Protein AF-A0A7S1Y6B9-F1 (afdb_monomer)

Organism: NCBI:txid210454

InterPro domains:
  IPR001525 C-5 cytosine methyltransferase [PF00145] (59-131)
  IPR029063 S-adenosyl-L-methionine-dependent methyltransferase superfamily [SSF53335] (31-131)

Structure (mmCIF, N/CA/C/O backbone):
data_AF-A0A7S1Y6B9-F1
#
_entry.id   AF-A0A7S1Y6B9-F1
#
loop_
_atom_site.group_PDB
_atom_site.id
_atom_site.type_symbol
_atom_site.label_atom_id
_atom_site.label_alt_id
_atom_site.label_comp_id
_atom_site.label_asym_id
_atom_site.label_entity_id
_atom_site.label_seq_id
_atom_site.pdbx_PDB_ins_code
_atom_site.Cartn_x
_atom_site.Cartn_y
_atom_site.Cartn_z
_atom_site.occupancy
_atom_site.B_iso_or_equiv
_atom_site.auth_seq_id
_atom_site.auth_comp_id
_atom_site.auth_asym_id
_atom_site.auth_atom_id
_atom_site.pdbx_PDB_model_num
ATOM 1 N N . ARG A 1 1 ? 12.235 15.559 28.554 1.00 39.78 1 ARG A N 1
ATOM 2 C CA . ARG A 1 1 ? 11.179 14.808 27.830 1.00 39.78 1 ARG A CA 1
ATOM 3 C C . ARG A 1 1 ? 11.537 14.849 26.356 1.00 39.78 1 ARG A C 1
ATOM 5 O O . ARG A 1 1 ? 11.207 15.803 25.670 1.00 39.78 1 ARG A O 1
ATOM 12 N N . SER A 1 2 ? 12.350 13.888 25.946 1.00 40.72 2 SER A N 1
ATOM 13 C CA . SER A 1 2 ? 13.106 13.869 24.698 1.00 40.72 2 SER A CA 1
ATOM 14 C C . SER A 1 2 ? 12.944 12.485 24.088 1.00 40.72 2 SER A C 1
ATOM 16 O O . SER A 1 2 ? 13.578 11.560 24.570 1.00 40.72 2 SER A O 1
ATOM 18 N N . GLU A 1 3 ? 12.085 12.340 23.082 1.00 34.06 3 GLU A N 1
ATOM 19 C CA . GLU A 1 3 ? 12.106 11.186 22.171 1.00 34.06 3 GLU A CA 1
ATOM 20 C C . GLU A 1 3 ? 11.231 11.470 20.944 1.00 34.06 3 GLU A C 1
ATOM 22 O O . GLU A 1 3 ? 10.259 10.793 20.637 1.00 34.06 3 GLU A O 1
ATOM 27 N N . ALA A 1 4 ? 11.588 12.527 20.211 1.00 37.22 4 ALA A N 1
ATOM 28 C CA . ALA A 1 4 ? 11.250 12.619 18.795 1.00 37.22 4 ALA A CA 1
ATOM 29 C C . ALA A 1 4 ? 12.263 11.753 18.027 1.00 37.22 4 ALA A C 1
ATOM 31 O O . ALA A 1 4 ? 13.171 12.249 17.358 1.00 37.22 4 ALA A O 1
ATOM 32 N N . SER A 1 5 ? 12.183 10.436 18.215 1.00 38.91 5 SER A N 1
ATOM 33 C CA . SER A 1 5 ? 13.031 9.472 17.526 1.00 38.91 5 SER A CA 1
ATOM 34 C C . SER A 1 5 ? 12.568 9.342 16.072 1.00 38.91 5 SER A C 1
ATOM 36 O O . SER A 1 5 ? 11.635 8.629 15.728 1.00 38.91 5 SER A O 1
ATOM 38 N N . ARG A 1 6 ? 13.251 10.102 15.209 1.00 36.16 6 ARG A N 1
ATOM 39 C CA . ARG A 1 6 ? 13.694 9.691 13.868 1.00 36.16 6 ARG A CA 1
ATOM 40 C C . ARG A 1 6 ? 12.663 8.890 13.061 1.00 36.16 6 ARG A C 1
ATOM 42 O O . ARG A 1 6 ? 12.794 7.681 12.887 1.00 36.16 6 ARG A O 1
ATOM 49 N N . ILE A 1 7 ? 11.714 9.586 12.436 1.00 40.47 7 ILE A N 1
ATOM 50 C CA . ILE A 1 7 ? 11.103 9.068 11.206 1.00 40.47 7 ILE A CA 1
ATOM 51 C C . ILE A 1 7 ? 12.189 9.174 10.131 1.00 40.47 7 ILE A C 1
ATOM 53 O O . ILE A 1 7 ? 12.350 10.209 9.492 1.00 40.47 7 ILE A O 1
ATOM 57 N N . SER A 1 8 ? 13.009 8.129 10.005 1.00 34.28 8 SER A N 1
ATOM 58 C CA . SER A 1 8 ? 13.939 7.982 8.889 1.00 34.28 8 SER A CA 1
ATOM 59 C C . SER A 1 8 ? 13.117 7.770 7.621 1.00 34.28 8 SER A C 1
ATOM 61 O O . SER A 1 8 ? 12.676 6.664 7.320 1.00 34.28 8 SER A O 1
ATOM 63 N N . THR A 1 9 ? 12.864 8.849 6.887 1.00 41.34 9 THR A N 1
ATOM 64 C CA . THR A 1 9 ? 12.124 8.862 5.619 1.00 41.34 9 THR A CA 1
ATOM 65 C C . THR A 1 9 ? 12.984 8.373 4.446 1.00 41.34 9 THR A C 1
ATOM 67 O O . THR A 1 9 ? 12.875 8.881 3.334 1.00 41.34 9 THR A O 1
ATOM 70 N N . SER A 1 10 ? 13.865 7.391 4.650 1.00 43.75 10 SER A N 1
ATOM 71 C CA . SER A 1 10 ? 14.544 6.716 3.542 1.00 43.75 10 SER A CA 1
ATOM 72 C C . SER A 1 10 ? 13.619 5.620 3.015 1.00 43.75 10 SER A C 1
ATOM 74 O O . SER A 1 10 ? 13.710 4.460 3.416 1.00 43.75 10 SER A O 1
ATOM 76 N N . ALA A 1 11 ? 12.669 5.988 2.155 1.00 53.75 11 ALA A N 1
ATOM 77 C CA . ALA A 1 11 ? 11.905 4.998 1.403 1.00 53.75 11 ALA A CA 1
ATOM 78 C C . ALA A 1 11 ? 12.893 4.087 0.650 1.00 53.75 11 ALA A C 1
ATOM 80 O O . ALA A 1 11 ? 13.674 4.581 -0.166 1.00 53.75 11 ALA A O 1
ATOM 81 N N . SER A 1 12 ? 12.884 2.786 0.965 1.00 66.94 12 SER A N 1
ATOM 82 C CA . SER A 1 12 ? 13.746 1.789 0.319 1.00 66.94 12 SER A CA 1
ATOM 83 C C . SER A 1 12 ? 13.561 1.860 -1.200 1.00 66.94 12 SER A C 1
ATOM 85 O O . SER A 1 12 ? 12.427 1.919 -1.687 1.00 66.94 12 SER A O 1
ATOM 87 N N . SER A 1 13 ? 14.670 1.870 -1.945 1.00 69.88 13 SER A N 1
ATOM 88 C CA . SER A 1 13 ? 14.712 1.880 -3.418 1.00 69.88 13 SER A CA 1
ATOM 89 C C . SER A 1 13 ? 13.802 0.813 -4.030 1.00 69.88 13 SER A C 1
ATOM 91 O O . SER A 1 13 ? 13.148 1.062 -5.039 1.00 69.88 13 SER A O 1
ATOM 93 N N . SER A 1 14 ? 13.687 -0.335 -3.363 1.00 78.50 14 SER A N 1
ATOM 94 C CA . SER A 1 14 ? 12.891 -1.490 -3.779 1.00 78.50 14 SER A CA 1
ATOM 95 C C . SER A 1 14 ? 11.380 -1.222 -3.931 1.00 78.50 14 SER A C 1
ATOM 97 O O . SER A 1 14 ? 10.693 -1.917 -4.684 1.00 78.50 14 SER A O 1
ATOM 99 N N . LEU A 1 15 ? 10.828 -0.211 -3.249 1.00 85.69 15 LE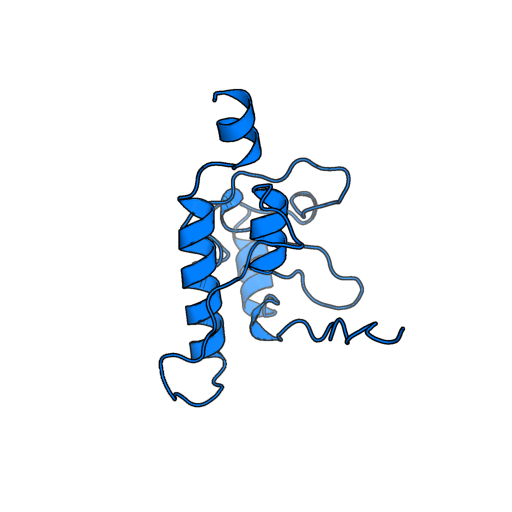U A N 1
ATOM 100 C CA . LEU A 1 15 ? 9.401 0.128 -3.339 1.00 85.69 15 LEU A CA 1
ATOM 101 C C . LEU A 1 15 ? 9.039 0.871 -4.625 1.00 85.69 15 LEU A C 1
ATOM 103 O O . LEU A 1 15 ? 7.883 0.810 -5.061 1.00 85.69 15 LEU A O 1
ATOM 107 N N . PHE A 1 16 ? 10.001 1.584 -5.203 1.00 89.94 16 PHE A N 1
ATOM 108 C CA . PHE A 1 16 ? 9.811 2.351 -6.423 1.00 89.94 16 PHE A CA 1
ATOM 109 C C . PHE A 1 16 ? 9.696 1.411 -7.625 1.00 89.94 16 PHE A C 1
ATOM 111 O O . PHE A 1 16 ? 10.226 0.298 -7.641 1.00 89.94 16 PHE A O 1
ATOM 118 N N . LEU A 1 17 ? 8.948 1.843 -8.633 1.00 89.25 17 LEU A N 1
ATOM 119 C CA . LEU A 1 17 ? 8.955 1.176 -9.928 1.00 89.25 17 LEU A CA 1
ATOM 120 C C . LEU A 1 17 ? 10.252 1.510 -10.664 1.00 89.25 17 LEU A C 1
ATOM 122 O O . LEU A 1 17 ? 10.639 2.678 -10.732 1.00 89.25 17 LEU A O 1
ATOM 126 N N . SER A 1 18 ? 10.895 0.493 -11.240 1.00 89.94 18 SER A N 1
ATOM 127 C CA . SER A 1 18 ? 11.937 0.729 -12.240 1.00 89.94 18 SER A CA 1
ATOM 128 C C . SER A 1 18 ? 11.319 1.277 -13.527 1.00 89.94 18 SER A C 1
ATOM 130 O O . SER A 1 18 ? 10.126 1.076 -13.775 1.00 89.94 18 SER A O 1
ATOM 132 N N . ASP A 1 19 ? 12.132 1.922 -14.359 1.00 90.62 19 ASP A N 1
ATOM 133 C CA . ASP A 1 19 ? 11.675 2.479 -15.636 1.00 90.62 19 ASP A CA 1
ATOM 134 C C . ASP A 1 19 ? 11.046 1.389 -16.520 1.00 90.62 19 ASP A C 1
ATOM 136 O O . ASP A 1 19 ? 9.907 1.537 -16.958 1.00 90.62 19 ASP A O 1
ATOM 140 N N . ASP A 1 20 ? 11.685 0.217 -16.622 1.00 90.62 20 ASP A N 1
ATOM 141 C CA . ASP A 1 20 ? 11.132 -0.948 -17.328 1.00 90.62 20 ASP A CA 1
ATOM 142 C C . ASP A 1 20 ? 9.768 -1.403 -16.786 1.00 90.62 20 ASP A C 1
ATOM 144 O O . ASP A 1 20 ? 8.908 -1.884 -17.526 1.00 90.62 20 ASP A O 1
ATOM 148 N N . GLN A 1 21 ? 9.572 -1.343 -15.463 1.00 89.56 21 GLN A N 1
ATOM 149 C CA . GLN A 1 21 ? 8.305 -1.737 -14.846 1.00 89.56 21 GLN A CA 1
ATOM 150 C C . GLN A 1 21 ? 7.210 -0.719 -15.153 1.00 89.56 21 GLN A C 1
ATOM 152 O O . GLN A 1 21 ? 6.065 -1.117 -15.376 1.00 89.56 21 GLN A O 1
ATOM 157 N N . LEU A 1 22 ? 7.559 0.568 -15.160 1.00 90.25 22 LEU A N 1
ATOM 158 C CA . LEU A 1 22 ? 6.647 1.650 -15.497 1.00 90.25 22 LEU A CA 1
ATOM 159 C C . LEU A 1 22 ? 6.258 1.602 -16.978 1.00 90.25 22 LEU A C 1
ATOM 161 O O . LEU A 1 22 ? 5.073 1.675 -17.290 1.00 90.25 22 LEU A O 1
ATOM 165 N N . GLU A 1 23 ? 7.213 1.385 -17.880 1.00 91.06 23 GLU A N 1
ATOM 166 C CA . GLU A 1 23 ? 6.946 1.244 -19.313 1.00 91.06 23 GLU A CA 1
ATOM 167 C C . GLU A 1 23 ? 6.017 0.054 -19.589 1.00 91.06 23 GLU A C 1
ATOM 169 O O . GLU A 1 23 ? 4.994 0.200 -20.258 1.00 91.06 23 GLU A O 1
ATOM 174 N N . LYS A 1 24 ? 6.288 -1.110 -18.982 1.00 89.88 24 LYS A N 1
ATOM 175 C CA . LYS A 1 24 ? 5.413 -2.294 -19.092 1.00 89.88 24 LYS A CA 1
ATOM 176 C C . LYS A 1 24 ? 4.015 -2.048 -18.528 1.00 89.88 24 LYS A C 1
ATOM 178 O O . LYS A 1 24 ? 3.037 -2.578 -19.057 1.00 89.88 24 LYS A O 1
ATOM 183 N N . LEU A 1 25 ? 3.906 -1.282 -17.443 1.00 88.81 25 LEU A N 1
ATOM 184 C CA . LEU A 1 25 ? 2.627 -0.910 -16.843 1.00 88.81 25 LEU A CA 1
ATOM 185 C C . LEU A 1 25 ? 1.821 -0.017 -17.794 1.00 88.81 25 LEU A C 1
ATOM 187 O O . LEU A 1 25 ? 0.657 -0.321 -18.054 1.00 88.81 25 LEU A O 1
ATOM 191 N N . LEU A 1 26 ? 2.447 1.023 -18.350 1.00 88.38 26 LEU A N 1
ATOM 192 C CA . LEU A 1 26 ? 1.831 1.933 -19.318 1.00 88.38 26 LEU A CA 1
ATOM 193 C C . LEU A 1 26 ? 1.417 1.191 -20.598 1.00 88.38 26 LEU A C 1
ATOM 195 O O . LEU A 1 26 ? 0.278 1.320 -21.045 1.00 88.38 26 LEU A O 1
ATOM 199 N N . ALA A 1 27 ? 2.290 0.329 -21.125 1.00 90.31 27 ALA A N 1
ATOM 200 C CA . ALA A 1 27 ? 2.020 -0.490 -22.306 1.00 90.31 27 ALA A CA 1
ATOM 201 C C . ALA A 1 27 ? 0.879 -1.502 -22.099 1.00 90.31 27 ALA A C 1
ATOM 203 O O . ALA A 1 27 ? 0.225 -1.906 -23.058 1.00 90.31 27 ALA A O 1
ATOM 204 N N . SER A 1 28 ? 0.601 -1.913 -20.855 1.00 87.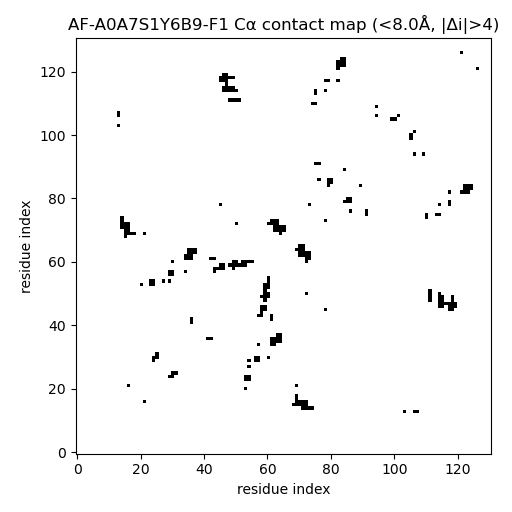44 28 SER A N 1
ATOM 205 C CA . SER A 1 28 ? -0.475 -2.870 -20.569 1.00 87.44 28 SER A CA 1
ATOM 206 C C . SER A 1 28 ? -1.881 -2.318 -20.837 1.00 87.44 28 SER A C 1
ATOM 208 O O . SER A 1 28 ? -2.826 -3.104 -20.927 1.00 87.44 28 SER A O 1
ATOM 210 N N . GLY A 1 29 ? -2.047 -0.988 -20.889 1.00 83.00 29 GLY A N 1
ATOM 211 C CA . GLY A 1 29 ? -3.334 -0.305 -21.082 1.00 83.00 29 GLY A CA 1
ATOM 212 C C . GLY A 1 29 ? -4.358 -0.499 -19.951 1.00 83.00 29 GLY A C 1
ATOM 213 O O . GLY A 1 29 ? -5.469 0.020 -20.021 1.00 83.00 29 GLY A O 1
ATOM 214 N N . ARG A 1 30 ? -4.020 -1.252 -18.895 1.00 81.50 30 ARG A N 1
ATOM 215 C CA . ARG A 1 30 ? -4.930 -1.581 -17.779 1.00 81.50 30 ARG A CA 1
ATOM 216 C C . ARG A 1 30 ? -4.882 -0.574 -16.633 1.00 81.50 30 ARG A C 1
ATOM 218 O O . ARG A 1 30 ? -5.783 -0.577 -15.789 1.00 81.50 30 ARG A O 1
ATOM 225 N N . TRP A 1 31 ? -3.842 0.247 -16.604 1.00 87.31 31 TRP A N 1
ATOM 226 C CA . TRP A 1 31 ? -3.572 1.254 -15.588 1.00 87.31 31 TRP A CA 1
ATOM 227 C C . TRP A 1 31 ? -3.262 2.585 -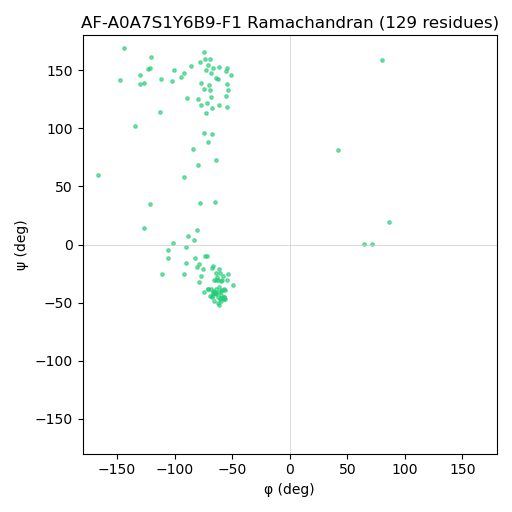16.263 1.00 87.31 31 TRP A C 1
ATOM 229 O O . TRP A 1 31 ? -2.532 2.619 -17.253 1.00 87.31 31 TRP A O 1
ATOM 239 N N . HIS A 1 32 ? -3.802 3.668 -15.716 1.00 85.81 32 HIS A N 1
ATOM 240 C CA . HIS A 1 32 ? -3.531 5.031 -16.157 1.00 85.81 32 HIS A CA 1
ATOM 241 C C . HIS A 1 32 ? -2.964 5.858 -14.988 1.00 85.81 32 HIS A C 1
ATOM 243 O O . HIS A 1 32 ? -3.327 5.597 -13.843 1.00 85.81 32 HIS A O 1
ATOM 249 N N . PRO A 1 33 ? -2.144 6.902 -15.218 1.00 85.81 33 PRO A N 1
ATOM 250 C CA . PRO A 1 33 ? -1.670 7.787 -14.147 1.00 85.81 33 PRO A CA 1
ATOM 251 C C . PRO A 1 33 ? -2.784 8.404 -13.280 1.00 85.81 33 PRO A C 1
ATOM 253 O O . PRO A 1 33 ? -2.572 8.708 -12.109 1.00 85.81 33 PRO A O 1
ATOM 256 N N . SER A 1 34 ? -4.004 8.543 -13.804 1.00 86.50 34 SER A N 1
ATOM 257 C CA . SER A 1 34 ? -5.169 8.963 -13.007 1.00 86.50 34 SER A CA 1
ATOM 258 C C . SER A 1 34 ? -5.609 7.944 -11.950 1.00 86.50 34 SER A C 1
ATOM 260 O O . SER A 1 34 ? -6.350 8.316 -11.046 1.00 86.50 34 SER A O 1
ATOM 262 N N . ASP A 1 35 ? -5.192 6.681 -12.073 1.00 85.56 35 ASP A N 1
ATOM 263 C CA . ASP A 1 35 ? -5.473 5.590 -11.129 1.00 85.56 35 ASP A CA 1
ATOM 264 C C . ASP A 1 35 ? -4.492 5.584 -9.941 1.00 85.56 35 ASP A C 1
ATOM 266 O O . ASP A 1 35 ? -4.528 4.682 -9.101 1.00 85.56 35 ASP A O 1
ATOM 270 N N . MET A 1 36 ? -3.592 6.572 -9.865 1.00 88.50 36 MET A N 1
ATOM 271 C CA . MET A 1 36 ? -2.746 6.787 -8.693 1.00 88.50 36 MET A CA 1
ATOM 272 C C . MET A 1 36 ? -3.579 7.083 -7.444 1.00 88.50 36 MET A C 1
ATOM 274 O O . MET A 1 36 ? -4.692 7.612 -7.501 1.00 88.50 36 MET A O 1
ATOM 278 N N . VAL A 1 37 ? -3.001 6.739 -6.298 1.00 90.69 37 VAL A N 1
ATOM 279 C CA . VAL A 1 37 ? -3.608 6.958 -4.990 1.00 90.69 37 VAL A CA 1
ATOM 280 C C . VAL A 1 37 ? -3.396 8.408 -4.584 1.00 90.69 37 VAL A C 1
ATOM 282 O O . VAL A 1 37 ? -2.261 8.872 -4.504 1.00 90.69 37 VAL A O 1
ATOM 285 N N . TRP A 1 38 ? -4.486 9.093 -4.264 1.00 87.31 38 TRP A N 1
ATOM 286 C CA . TRP A 1 38 ? -4.469 10.466 -3.771 1.00 87.31 38 TRP A CA 1
ATOM 287 C C . TRP A 1 38 ? -5.170 10.549 -2.409 1.00 87.31 38 TRP A C 1
ATOM 289 O O . TRP A 1 38 ? -6.057 9.733 -2.151 1.00 87.31 38 TRP A O 1
ATOM 299 N N . PRO A 1 39 ? -4.794 11.495 -1.525 1.00 85.50 39 PRO A N 1
ATOM 300 C CA . PRO A 1 39 ? -5.379 11.611 -0.183 1.00 85.50 39 PRO A CA 1
ATOM 301 C C . PRO A 1 39 ? -6.902 11.806 -0.159 1.00 85.50 39 PRO A C 1
ATOM 303 O O . PRO A 1 39 ? -7.556 11.447 0.813 1.00 85.50 39 PRO A O 1
ATOM 306 N N . ASP A 1 40 ? -7.456 12.379 -1.221 1.00 88.56 40 ASP A N 1
ATOM 307 C CA . ASP A 1 40 ? -8.877 12.659 -1.423 1.00 88.56 40 ASP A CA 1
ATOM 308 C C . ASP A 1 40 ? -9.635 11.505 -2.101 1.00 88.56 40 ASP A C 1
ATOM 310 O O . ASP A 1 40 ? -10.848 11.587 -2.293 1.00 88.56 40 ASP A O 1
ATOM 314 N N . ARG A 1 41 ? -8.944 10.420 -2.475 1.00 87.19 41 ARG A N 1
ATOM 315 C CA . ARG A 1 41 ? -9.534 9.293 -3.199 1.00 87.19 41 ARG A CA 1
ATOM 316 C C . ARG A 1 41 ? -9.604 8.032 -2.356 1.00 87.19 41 ARG A C 1
ATOM 318 O O . ARG A 1 41 ? -8.686 7.675 -1.623 1.00 87.19 41 ARG A O 1
ATOM 325 N N . VAL A 1 42 ? -10.695 7.297 -2.548 1.00 89.44 42 VAL A N 1
ATOM 326 C CA . VAL A 1 42 ? -10.867 5.966 -1.967 1.00 89.44 42 VAL A CA 1
ATOM 327 C C . VAL A 1 42 ? -9.881 5.000 -2.627 1.00 89.44 42 VAL A C 1
ATOM 329 O O . VAL A 1 42 ? -9.826 4.884 -3.854 1.00 89.44 42 VAL A O 1
ATOM 332 N N . CYS A 1 43 ? -9.095 4.306 -1.804 1.00 89.38 43 CYS A N 1
ATOM 333 C CA . CYS A 1 43 ? -8.183 3.262 -2.267 1.00 89.38 43 CYS A CA 1
ATOM 334 C C . CYS A 1 43 ? -8.964 2.059 -2.816 1.00 89.38 43 CYS A C 1
ATOM 336 O O . CYS A 1 43 ? -10.073 1.762 -2.374 1.00 89.38 43 CYS A O 1
ATOM 338 N N . GLN A 1 44 ? -8.369 1.327 -3.759 1.00 89.75 44 GLN A N 1
ATOM 339 C CA . GLN A 1 44 ? -8.928 0.038 -4.175 1.00 89.75 44 GLN A CA 1
ATOM 340 C C . GLN A 1 44 ? -8.660 -1.011 -3.086 1.00 89.75 44 GLN A C 1
ATOM 342 O O . GLN A 1 44 ? -7.811 -0.822 -2.210 1.00 89.75 44 GLN A O 1
ATOM 347 N N . THR A 1 45 ? -9.344 -2.151 -3.151 1.00 91.38 45 THR A N 1
ATOM 348 C CA . THR A 1 45 ? -9.128 -3.247 -2.199 1.00 91.38 45 THR A CA 1
ATOM 349 C C . THR A 1 45 ? -7.660 -3.674 -2.178 1.00 91.38 45 THR A C 1
ATOM 351 O O . THR A 1 45 ? -7.070 -3.975 -3.221 1.00 91.38 45 THR A O 1
ATOM 354 N N . LEU A 1 46 ? -7.068 -3.712 -0.984 1.00 91.50 46 LEU A N 1
ATOM 355 C CA . LEU A 1 46 ? -5.731 -4.252 -0.788 1.00 91.50 46 LEU A CA 1
ATOM 356 C C . LEU A 1 46 ? -5.799 -5.776 -0.923 1.00 91.50 46 LEU A C 1
ATOM 358 O O . LEU A 1 46 ? -6.425 -6.452 -0.116 1.00 91.50 46 LEU A O 1
ATOM 362 N N . VAL A 1 47 ? -5.177 -6.316 -1.968 1.00 91.81 47 VAL A N 1
ATOM 363 C CA . VAL A 1 47 ? -5.208 -7.755 -2.266 1.00 91.81 47 VAL A CA 1
ATOM 364 C C . VAL A 1 47 ? -3.928 -8.442 -1.811 1.00 91.81 47 VAL A C 1
ATOM 366 O O . VAL A 1 47 ? -2.845 -7.866 -1.866 1.00 91.81 47 VAL A O 1
ATOM 369 N N . SER A 1 48 ? -4.015 -9.720 -1.447 1.00 90.25 48 SER A N 1
ATOM 370 C CA . SER A 1 48 ? -2.864 -10.504 -0.967 1.00 90.25 48 SER A CA 1
ATOM 371 C C . SER A 1 48 ? -1.729 -10.666 -1.983 1.00 90.25 48 SER A C 1
ATOM 373 O O . SER A 1 48 ? -0.584 -10.914 -1.616 1.00 90.25 48 SER A O 1
ATOM 375 N N . ASN A 1 49 ? -2.034 -10.496 -3.272 1.00 89.06 49 ASN A N 1
ATOM 376 C CA . ASN A 1 49 ? -1.059 -10.516 -4.363 1.00 89.06 49 ASN A CA 1
ATOM 377 C C . ASN A 1 49 ? -0.435 -9.140 -4.657 1.00 89.06 49 ASN A C 1
ATOM 379 O O . ASN A 1 49 ? 0.266 -9.006 -5.665 1.00 89.06 49 ASN A O 1
ATOM 383 N N . TYR A 1 50 ? -0.701 -8.119 -3.839 1.00 89.69 50 TYR A N 1
ATOM 384 C CA . TYR A 1 50 ? -0.150 -6.780 -4.027 1.00 89.69 50 TYR A CA 1
ATOM 385 C C . TYR A 1 50 ? 1.386 -6.815 -4.114 1.00 89.69 50 TYR A C 1
ATOM 387 O O . TYR A 1 50 ? 2.054 -7.590 -3.430 1.00 89.69 50 TYR A O 1
ATOM 395 N N . GLY A 1 51 ? 1.957 -6.042 -5.042 1.00 84.19 51 GLY A N 1
ATOM 396 C CA . GLY A 1 51 ? 3.407 -6.011 -5.279 1.00 84.19 51 GLY A CA 1
ATOM 397 C C . GLY A 1 51 ? 4.009 -7.259 -5.953 1.00 84.19 51 GLY A C 1
ATOM 398 O O . GLY A 1 51 ? 5.214 -7.287 -6.207 1.00 84.19 51 GLY A O 1
ATOM 399 N N . LYS A 1 52 ? 3.212 -8.285 -6.293 1.00 84.81 52 LYS A N 1
ATOM 400 C CA . LYS A 1 52 ? 3.706 -9.488 -6.993 1.00 84.81 52 LYS A CA 1
ATOM 401 C C . LYS A 1 52 ? 4.006 -9.236 -8.471 1.00 84.81 52 LYS A C 1
ATOM 403 O O . LYS A 1 52 ? 4.992 -9.748 -8.990 1.00 84.81 52 LYS A O 1
ATOM 408 N N . SER A 1 53 ? 3.151 -8.477 -9.152 1.00 82.31 53 SER A N 1
ATOM 409 C CA . SER A 1 53 ? 3.331 -8.089 -10.553 1.00 82.31 53 SER A CA 1
ATOM 410 C C . SER A 1 53 ? 2.734 -6.713 -10.795 1.00 82.31 53 SER A C 1
ATOM 412 O O . SER A 1 53 ? 1.668 -6.400 -10.276 1.00 82.31 53 SER A O 1
ATOM 414 N N . VAL A 1 54 ? 3.410 -5.913 -11.613 1.00 78.44 54 VAL A N 1
ATOM 415 C CA . VAL A 1 54 ? 2.977 -4.558 -11.962 1.00 78.44 54 VAL A CA 1
ATOM 416 C C . VAL A 1 54 ? 1.942 -4.542 -13.082 1.00 78.44 54 VAL A C 1
ATOM 418 O O . VAL A 1 54 ? 1.317 -3.528 -13.289 1.00 78.44 54 VAL A O 1
ATOM 421 N N . THR A 1 55 ? 1.694 -5.636 -13.799 1.00 76.50 55 THR A N 1
ATOM 422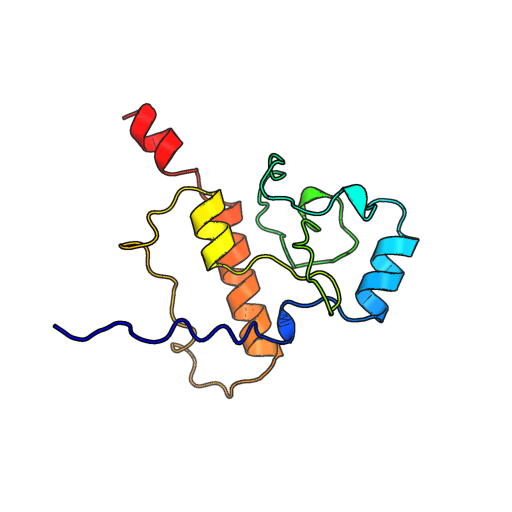 C CA . THR A 1 55 ? 0.745 -5.636 -14.935 1.00 76.50 55 THR A CA 1
ATOM 423 C C . THR A 1 55 ? -0.584 -6.328 -14.620 1.00 76.50 55 THR A C 1
ATOM 425 O O . THR A 1 55 ? -1.510 -6.344 -15.437 1.00 76.50 55 THR A O 1
ATOM 428 N N . ARG A 1 56 ? -0.715 -6.932 -13.432 1.00 72.19 56 ARG A N 1
ATOM 429 C CA . ARG A 1 56 ? -1.823 -7.842 -13.106 1.00 72.19 56 ARG A CA 1
ATOM 430 C C . ARG A 1 56 ? -3.027 -7.135 -12.467 1.00 72.19 56 ARG A C 1
ATOM 432 O O . ARG A 1 56 ? -3.472 -7.526 -11.394 1.00 72.19 56 ARG A O 1
ATOM 439 N N . GLY A 1 57 ? -3.593 -6.161 -13.181 1.00 64.75 57 GLY A N 1
ATOM 440 C CA . GLY A 1 57 ? -4.860 -5.500 -12.833 1.00 64.75 57 GLY A CA 1
ATOM 441 C C . GLY A 1 57 ? -4.747 -4.417 -11.752 1.00 64.75 57 GLY A C 1
ATOM 442 O O . GLY A 1 57 ? -3.811 -4.408 -10.960 1.00 64.75 57 GLY A O 1
ATOM 443 N N . ARG A 1 58 ? -5.736 -3.513 -11.708 1.00 67.25 58 ARG A N 1
ATOM 444 C CA . ARG A 1 58 ? -5.667 -2.236 -10.967 1.00 67.25 58 ARG A CA 1
ATOM 445 C C . ARG A 1 58 ? -5.443 -2.374 -9.458 1.00 67.25 58 ARG A C 1
ATOM 447 O O . ARG A 1 58 ? -4.656 -1.628 -8.887 1.00 67.25 58 ARG A O 1
ATOM 454 N N . ALA A 1 59 ? -6.087 -3.346 -8.808 1.00 61.84 59 ALA A N 1
ATOM 455 C CA . ALA A 1 59 ? -5.966 -3.549 -7.359 1.00 61.84 59 ALA A CA 1
ATOM 456 C C . ALA A 1 59 ? -4.550 -3.980 -6.922 1.00 61.84 59 ALA A C 1
ATOM 458 O O . ALA A 1 59 ? -4.102 -3.634 -5.831 1.00 61.84 59 ALA A O 1
ATOM 459 N N . VAL A 1 60 ? -3.820 -4.696 -7.788 1.00 72.50 60 VAL A N 1
ATOM 460 C CA . VAL A 1 60 ? -2.431 -5.132 -7.544 1.00 72.50 60 VAL A CA 1
ATOM 461 C C . VAL A 1 60 ? -1.435 -3.984 -7.785 1.00 72.50 60 VAL A C 1
ATOM 463 O O . VAL A 1 60 ? -0.298 -4.037 -7.315 1.00 72.50 60 VAL A O 1
ATOM 466 N N . THR A 1 61 ? -1.873 -2.934 -8.486 1.00 76.88 61 THR A N 1
ATOM 467 C CA . THR A 1 61 ? -1.053 -1.841 -9.027 1.00 76.88 61 THR A CA 1
ATOM 468 C C . THR A 1 61 ? -1.486 -0.478 -8.488 1.00 76.88 61 THR A C 1
ATOM 470 O O . THR A 1 61 ? -1.451 0.521 -9.203 1.00 76.88 61 THR A O 1
ATOM 473 N N . GLN A 1 62 ? -1.932 -0.424 -7.234 1.00 87.44 62 GLN A N 1
ATOM 474 C CA . GLN A 1 62 ? -2.151 0.848 -6.552 1.00 87.44 62 GLN A CA 1
ATOM 475 C C . GLN A 1 62 ? -0.802 1.473 -6.217 1.00 87.44 62 GLN A C 1
ATOM 477 O O . GLN A 1 62 ? 0.024 0.846 -5.548 1.00 87.44 62 GLN A O 1
ATOM 482 N N . LEU A 1 63 ? -0.574 2.685 -6.709 1.00 90.94 63 LEU A N 1
ATOM 483 C CA . LEU A 1 63 ? 0.715 3.357 -6.628 1.00 90.94 63 LEU A CA 1
ATOM 484 C C . LEU A 1 63 ? 0.550 4.733 -6.007 1.00 90.94 63 LEU A C 1
ATOM 486 O O . LEU A 1 63 ? -0.399 5.456 -6.310 1.00 90.94 63 LEU A O 1
ATOM 490 N N . VAL A 1 64 ? 1.503 5.076 -5.151 1.00 91.19 64 VAL A N 1
ATOM 491 C CA . VAL A 1 64 ? 1.589 6.371 -4.491 1.00 91.19 64 VAL A CA 1
ATOM 492 C C . VAL A 1 64 ? 2.406 7.309 -5.383 1.00 91.19 64 VAL A C 1
ATOM 494 O O . VAL A 1 64 ? 3.533 6.947 -5.755 1.00 91.19 64 VAL A O 1
ATOM 497 N N . PRO A 1 65 ? 1.873 8.493 -5.735 1.00 91.12 65 PRO A N 1
ATOM 498 C CA . PRO A 1 65 ? 2.609 9.493 -6.491 1.00 91.12 65 PRO A CA 1
ATOM 499 C C . PRO A 1 65 ? 3.793 9.997 -5.666 1.00 91.12 65 PRO A C 1
ATOM 501 O O . PRO A 1 65 ? 3.710 10.152 -4.445 1.00 91.12 65 PRO A O 1
ATOM 504 N N . THR A 1 66 ? 4.912 10.270 -6.332 1.00 87.62 66 THR A N 1
ATOM 505 C CA . THR A 1 66 ? 6.070 10.909 -5.700 1.00 87.62 66 THR A CA 1
ATOM 506 C C . THR A 1 66 ? 6.522 12.089 -6.547 1.00 87.62 66 THR A C 1
ATOM 508 O O . THR A 1 66 ? 6.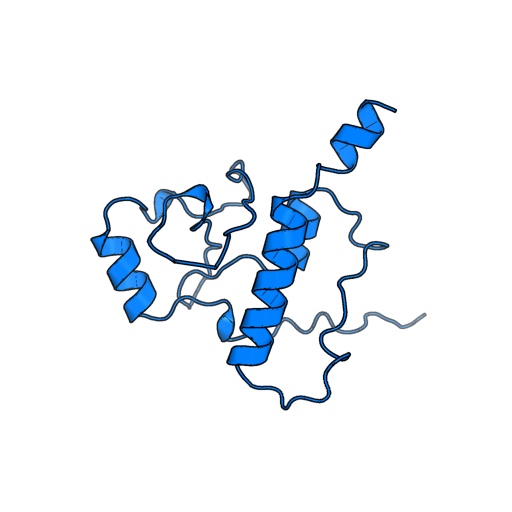378 12.058 -7.764 1.00 87.62 66 THR A O 1
ATOM 511 N N . ALA A 1 67 ? 7.012 13.152 -5.905 1.00 81.75 67 ALA A N 1
ATOM 512 C CA . ALA A 1 67 ? 7.235 14.432 -6.580 1.00 81.75 67 ALA A CA 1
ATOM 513 C C . ALA A 1 67 ? 8.337 14.372 -7.654 1.00 81.75 67 ALA A C 1
ATOM 515 O O . ALA A 1 67 ? 8.165 14.919 -8.735 1.00 81.75 67 ALA A O 1
ATOM 516 N N . ASN A 1 68 ? 9.448 13.685 -7.362 1.00 83.94 68 ASN A N 1
ATOM 517 C CA . ASN A 1 68 ? 10.667 13.721 -8.184 1.00 83.94 68 ASN A CA 1
ATOM 518 C C . ASN A 1 68 ? 11.168 12.324 -8.592 1.00 83.94 68 ASN A C 1
ATOM 520 O O . ASN A 1 68 ? 12.334 12.168 -8.951 1.00 83.94 68 ASN A O 1
ATOM 524 N N . ARG A 1 69 ? 10.344 11.281 -8.444 1.00 86.44 69 ARG A N 1
ATOM 525 C CA . ARG A 1 69 ? 10.710 9.890 -8.749 1.00 86.44 69 ARG A CA 1
ATOM 526 C C . ARG A 1 69 ? 9.516 9.142 -9.332 1.00 86.44 69 ARG A C 1
ATOM 528 O O . ARG A 1 69 ? 8.380 9.611 -9.267 1.00 86.44 69 ARG A O 1
ATOM 535 N N . ASN A 1 70 ? 9.781 7.952 -9.862 1.00 90.75 70 ASN A N 1
ATOM 536 C CA . ASN A 1 70 ? 8.727 7.049 -10.306 1.00 90.75 70 ASN A CA 1
ATOM 537 C C . ASN A 1 70 ? 7.720 6.773 -9.180 1.00 90.75 70 ASN A C 1
ATOM 539 O O . ASN A 1 70 ? 8.084 6.803 -7.998 1.00 90.75 70 ASN A O 1
ATOM 543 N N . PRO A 1 71 ? 6.454 6.475 -9.513 1.00 91.31 71 PRO A N 1
ATOM 544 C CA . PRO A 1 71 ? 5.485 6.055 -8.516 1.00 91.31 71 PRO A CA 1
ATOM 545 C C . PRO A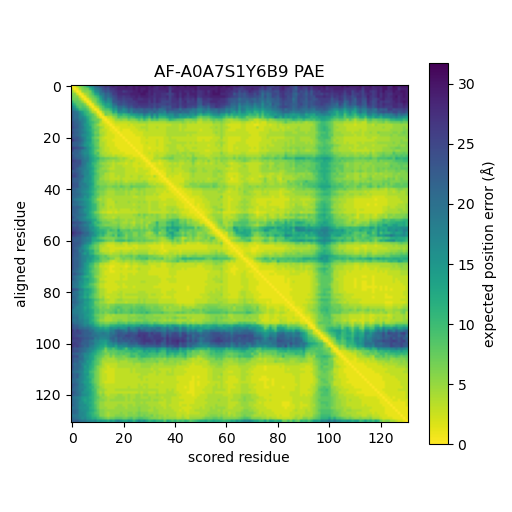 1 71 ? 6.007 4.849 -7.732 1.00 91.31 71 PRO A C 1
ATOM 547 O O . PRO A 1 71 ? 6.755 4.009 -8.246 1.00 91.31 71 PRO A O 1
ATOM 550 N N . ARG A 1 72 ? 5.603 4.751 -6.470 1.00 91.56 72 ARG A N 1
ATOM 551 C CA . ARG A 1 72 ? 6.024 3.655 -5.595 1.00 91.56 72 ARG A CA 1
ATOM 552 C C . ARG A 1 72 ? 4.843 2.854 -5.090 1.00 91.56 72 ARG A C 1
ATOM 554 O O . ARG A 1 72 ? 3.708 3.325 -5.065 1.00 91.56 72 ARG A O 1
ATOM 561 N N . ARG A 1 73 ? 5.133 1.651 -4.618 1.00 91.56 73 ARG A N 1
ATOM 562 C CA . ARG A 1 73 ? 4.182 0.829 -3.870 1.00 91.56 73 ARG A CA 1
ATOM 563 C C . ARG A 1 73 ? 3.988 1.387 -2.457 1.00 91.56 73 ARG A C 1
ATOM 565 O O . ARG A 1 73 ? 4.836 2.123 -1.938 1.00 91.56 73 ARG A O 1
ATOM 572 N N . PHE A 1 74 ? 2.878 1.018 -1.829 1.00 92.12 74 PHE A N 1
ATOM 573 C CA . PHE A 1 74 ? 2.644 1.289 -0.417 1.00 92.12 74 PHE A CA 1
ATOM 574 C C . PHE A 1 74 ? 3.685 0.592 0.448 1.00 92.12 74 PHE A C 1
ATOM 576 O O . PHE A 1 74 ? 4.064 -0.550 0.201 1.00 92.12 74 PHE A O 1
ATOM 583 N N . THR A 1 75 ? 4.117 1.251 1.510 1.00 91.38 75 THR A N 1
ATOM 584 C CA . THR A 1 75 ? 4.845 0.582 2.585 1.00 91.38 75 THR A CA 1
ATOM 585 C C . THR A 1 75 ? 3.884 -0.326 3.369 1.00 91.38 75 THR A C 1
ATOM 587 O O . THR A 1 75 ? 2.694 -0.021 3.461 1.00 91.38 75 THR A O 1
ATOM 590 N N . PRO A 1 76 ? 4.364 -1.392 4.029 1.00 91.69 76 PRO A N 1
ATOM 591 C CA . PRO A 1 76 ? 3.550 -2.204 4.933 1.00 91.69 76 PRO A CA 1
ATOM 592 C C . PRO A 1 76 ? 2.876 -1.383 6.027 1.00 91.69 76 PRO A C 1
ATOM 594 O O . PRO A 1 76 ? 1.771 -1.696 6.456 1.00 91.69 76 PRO A O 1
ATOM 597 N N . ARG A 1 77 ? 3.507 -0.283 6.448 1.00 91.62 77 ARG A N 1
ATOM 598 C CA . ARG A 1 77 ? 2.923 0.633 7.425 1.00 91.62 77 ARG A CA 1
ATOM 599 C C . ARG A 1 77 ? 1.756 1.437 6.855 1.00 91.62 77 ARG A C 1
ATOM 601 O O . ARG A 1 77 ? 0.775 1.643 7.557 1.00 91.62 77 ARG A O 1
ATOM 608 N N . GLU A 1 78 ? 1.840 1.860 5.598 1.00 92.50 78 GLU A N 1
ATOM 609 C CA . GLU A 1 78 ? 0.710 2.480 4.896 1.00 92.50 78 GLU A CA 1
ATOM 610 C C . GLU A 1 78 ? -0.418 1.471 4.678 1.00 92.50 78 GLU A C 1
ATOM 612 O O . GLU A 1 78 ? -1.568 1.803 4.940 1.00 92.50 78 GLU A O 1
ATOM 617 N N . CYS A 1 79 ? -0.102 0.224 4.307 1.00 93.38 79 CYS A N 1
ATOM 618 C CA . CYS A 1 79 ? -1.090 -0.855 4.230 1.00 93.38 79 CYS A CA 1
ATOM 619 C C . CYS A 1 79 ? -1.811 -1.064 5.570 1.00 93.38 79 CYS A C 1
ATOM 621 O O . CYS A 1 79 ? -3.037 -1.137 5.597 1.00 93.38 79 CYS A O 1
ATOM 623 N N . ALA A 1 80 ? -1.073 -1.092 6.683 1.00 94.38 80 ALA A N 1
ATOM 624 C CA . ALA A 1 80 ? -1.654 -1.190 8.019 1.00 94.38 80 ALA A CA 1
ATOM 625 C C . ALA A 1 80 ? -2.603 -0.014 8.315 1.00 94.38 80 ALA A C 1
ATOM 627 O O . ALA A 1 80 ? -3.708 -0.223 8.811 1.00 94.38 80 ALA A O 1
ATOM 628 N N . SER A 1 81 ? -2.210 1.215 7.964 1.00 92.44 81 SER A N 1
ATOM 629 C CA . SER A 1 81 ? -3.061 2.400 8.134 1.00 92.44 81 SER A CA 1
ATOM 630 C C . SER A 1 81 ? -4.317 2.364 7.258 1.00 92.44 81 SER A C 1
ATOM 632 O O . SER A 1 81 ? -5.389 2.686 7.756 1.00 92.44 81 SER A O 1
ATOM 634 N N . ILE A 1 82 ? -4.216 1.918 6.001 1.00 91.94 82 ILE A N 1
ATOM 635 C CA . ILE A 1 82 ? -5.369 1.757 5.095 1.00 91.94 82 ILE A CA 1
ATOM 636 C C . ILE A 1 82 ? -6.367 0.740 5.656 1.00 91.94 82 ILE A C 1
ATOM 638 O O . ILE A 1 82 ? -7.572 0.966 5.612 1.00 91.94 82 ILE A O 1
ATOM 64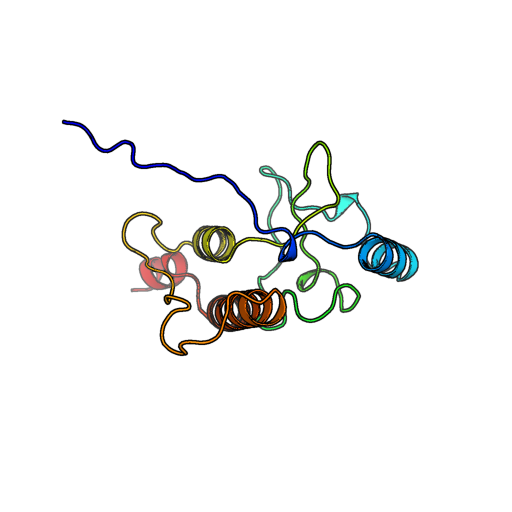2 N N . MET A 1 83 ? -5.870 -0.360 6.224 1.00 94.00 83 MET A N 1
ATOM 643 C CA . MET A 1 83 ? -6.710 -1.386 6.845 1.00 94.00 83 MET A CA 1
ATOM 644 C C . MET A 1 83 ? -7.292 -0.950 8.201 1.00 94.00 83 MET A C 1
ATOM 646 O O . MET A 1 83 ? -8.167 -1.631 8.728 1.00 94.00 83 MET A O 1
ATOM 650 N N . GLY A 1 84 ? -6.838 0.172 8.770 1.00 93.56 84 GLY A N 1
ATOM 651 C CA . GLY A 1 84 ? -7.313 0.695 10.052 1.00 93.56 84 GLY A CA 1
ATOM 652 C C . GLY A 1 84 ? -6.607 0.117 11.280 1.00 93.56 84 GLY A C 1
ATOM 653 O O . GLY A 1 84 ? -7.140 0.203 12.386 1.00 93.56 84 GLY A O 1
ATOM 654 N N . PHE A 1 85 ? -5.417 -0.468 11.121 1.00 94.25 85 PHE A N 1
ATOM 655 C CA . PHE A 1 85 ? -4.605 -0.879 12.265 1.00 94.25 85 PHE A CA 1
ATOM 656 C C . PHE A 1 85 ? -4.051 0.350 13.013 1.00 94.25 85 PHE A C 1
ATOM 658 O O . PHE A 1 85 ? -3.557 1.295 12.384 1.00 94.25 85 PHE A O 1
ATOM 665 N N . PRO A 1 86 ? -4.082 0.350 14.357 1.00 92.00 86 PRO A N 1
ATOM 666 C CA . PRO A 1 86 ? -3.635 1.480 15.166 1.00 92.00 86 PRO A CA 1
ATOM 667 C C . PRO A 1 86 ? -2.119 1.688 15.057 1.00 92.00 86 PRO A C 1
ATOM 669 O O . PRO A 1 86 ? -1.327 0.856 15.489 1.00 92.00 86 PRO A O 1
ATOM 672 N N . ARG A 1 87 ? -1.695 2.844 14.530 1.00 88.12 87 ARG A N 1
ATOM 673 C CA . ARG A 1 87 ? -0.277 3.144 14.242 1.00 88.12 87 ARG A CA 1
ATOM 674 C C . ARG A 1 87 ? 0.643 3.087 15.470 1.00 88.12 87 ARG A C 1
ATOM 676 O O . ARG A 1 87 ? 1.824 2.794 15.312 1.00 88.12 87 ARG A O 1
ATOM 683 N N . ALA A 1 88 ? 0.124 3.413 16.654 1.00 87.94 88 ALA A N 1
ATOM 684 C CA . ALA A 1 88 ? 0.907 3.482 17.889 1.00 87.94 88 ALA A CA 1
ATOM 685 C C . ALA A 1 88 ? 1.184 2.104 18.511 1.00 87.94 88 ALA A C 1
ATOM 687 O O . ALA A 1 88 ? 2.225 1.919 19.130 1.00 87.94 88 ALA A O 1
ATOM 688 N N . THR A 1 89 ? 0.265 1.149 18.356 1.00 90.50 89 THR A N 1
ATOM 689 C CA . THR A 1 89 ? 0.329 -0.154 19.037 1.00 90.50 89 THR A CA 1
ATOM 690 C C . THR A 1 89 ? 0.601 -1.311 18.085 1.00 90.50 89 THR A C 1
ATOM 692 O O . THR A 1 89 ? 1.146 -2.326 18.505 1.00 90.50 89 THR A O 1
ATOM 695 N N . PHE A 1 90 ? 0.257 -1.174 16.804 1.00 91.06 90 PHE A N 1
ATOM 696 C CA . PHE A 1 90 ? 0.473 -2.222 15.821 1.00 91.06 90 PHE A CA 1
ATOM 697 C C . PHE A 1 90 ? 1.941 -2.282 15.377 1.00 91.06 90 PHE A C 1
ATOM 699 O O . PHE A 1 90 ? 2.492 -1.324 14.822 1.00 91.06 90 PHE A O 1
ATOM 706 N N . GLN A 1 91 ? 2.564 -3.437 15.603 1.00 90.81 91 GLN A N 1
ATOM 707 C CA . GLN A 1 91 ? 3.948 -3.720 15.238 1.00 90.81 91 GLN A CA 1
ATOM 708 C C . GLN A 1 91 ? 3.991 -4.572 13.966 1.00 90.81 91 GLN A C 1
ATOM 710 O O . GLN A 1 91 ? 3.154 -5.448 13.758 1.00 90.81 91 GLN A O 1
ATOM 715 N N . LEU A 1 92 ? 4.949 -4.264 13.091 1.00 88.75 92 LEU A N 1
ATOM 716 C CA . LEU A 1 92 ? 5.243 -5.098 11.925 1.00 88.75 92 LEU A CA 1
ATOM 717 C C . LEU A 1 92 ? 6.220 -6.184 12.364 1.00 88.75 92 LEU A C 1
ATOM 719 O O . LEU A 1 92 ? 6.968 -5.964 13.314 1.00 88.75 92 LEU A O 1
ATOM 723 N N 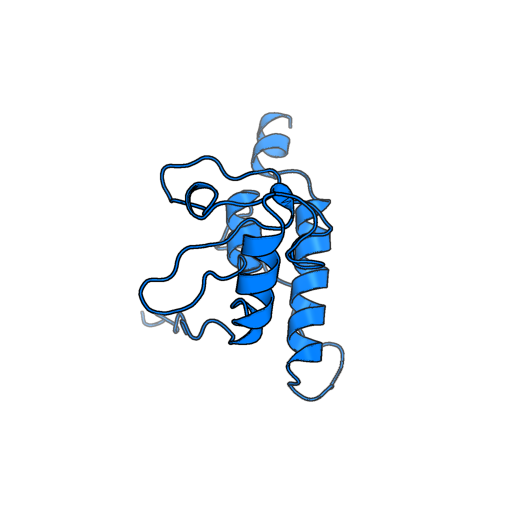. LEU A 1 93 ? 6.206 -7.324 11.680 1.00 86.00 93 LEU A N 1
ATOM 724 C CA . LEU A 1 93 ? 7.166 -8.384 11.958 1.00 86.00 93 LEU A CA 1
ATOM 725 C C . LEU A 1 93 ? 8.555 -7.918 11.519 1.00 86.00 93 LEU A C 1
ATOM 727 O O . LEU A 1 93 ? 8.706 -7.373 10.419 1.00 86.00 93 LEU A O 1
ATOM 731 N N . ASP A 1 94 ? 9.548 -8.115 12.380 1.00 77.81 94 ASP A N 1
ATOM 732 C CA . ASP A 1 94 ? 10.928 -7.777 12.059 1.00 77.81 94 ASP A CA 1
ATOM 733 C C . ASP A 1 94 ? 11.471 -8.710 10.971 1.00 77.81 94 ASP A C 1
ATOM 735 O O . ASP A 1 94 ? 11.094 -9.874 10.863 1.00 77.81 94 ASP A O 1
ATOM 739 N N . ASP A 1 95 ? 12.366 -8.173 10.145 1.00 68.06 95 ASP A N 1
ATOM 740 C CA . ASP A 1 95 ? 13.033 -8.897 9.054 1.00 68.06 95 ASP A CA 1
ATOM 741 C C . ASP A 1 95 ? 14.218 -9.752 9.559 1.00 68.06 95 ASP A C 1
ATOM 743 O O . ASP A 1 95 ? 15.072 -10.163 8.784 1.00 68.06 95 ASP A O 1
ATOM 747 N N . SER A 1 96 ? 14.338 -9.942 10.879 1.00 56.50 96 SER A N 1
ATOM 748 C CA . SER A 1 96 ? 15.571 -10.362 11.558 1.00 56.50 96 SER A CA 1
ATOM 749 C C . SER A 1 96 ? 15.637 -11.839 11.954 1.00 56.50 96 SER A C 1
ATOM 751 O O . SER A 1 96 ? 16.639 -12.242 12.544 1.00 56.50 96 SER A O 1
ATOM 753 N N . GLU A 1 97 ? 14.621 -12.655 11.657 1.00 53.97 97 GLU A N 1
ATOM 754 C CA . GLU A 1 97 ? 14.644 -14.074 12.059 1.00 53.97 97 GLU A CA 1
ATOM 755 C C . GLU A 1 97 ? 15.580 -14.941 11.202 1.00 53.97 97 GLU A C 1
ATOM 757 O O . GLU A 1 97 ? 16.083 -15.952 11.688 1.00 53.97 97 GLU A O 1
ATOM 762 N N . ASP A 1 98 ? 15.925 -14.499 9.991 1.00 49.72 98 ASP A N 1
ATOM 763 C CA . ASP A 1 98 ? 16.935 -15.139 9.155 1.00 49.72 98 ASP A CA 1
ATOM 764 C C . ASP A 1 98 ? 18.131 -14.188 9.028 1.00 49.72 98 ASP A C 1
ATOM 766 O O . ASP A 1 98 ? 18.013 -13.115 8.447 1.00 49.72 98 ASP A O 1
ATOM 770 N N . GLY A 1 99 ? 19.301 -14.553 9.568 1.00 48.75 99 GLY A N 1
ATOM 771 C CA . GLY A 1 99 ? 20.551 -13.768 9.528 1.00 48.75 99 GLY A CA 1
ATOM 772 C C . GLY A 1 99 ? 21.161 -13.566 8.128 1.00 48.75 99 GLY A C 1
ATOM 773 O O . GLY A 1 99 ? 22.382 -13.611 7.967 1.00 48.75 99 GLY A O 1
ATOM 774 N N . GLY A 1 100 ? 20.327 -13.398 7.103 1.00 47.62 100 GLY A N 1
ATOM 775 C CA . GLY A 1 100 ? 20.690 -13.128 5.725 1.00 47.62 100 GLY A CA 1
ATOM 776 C C . GLY A 1 100 ? 21.089 -11.670 5.527 1.00 47.62 100 GLY A C 1
ATOM 777 O O . GLY A 1 100 ? 20.496 -10.745 6.074 1.00 47.62 100 GLY A O 1
ATOM 778 N N . SER A 1 101 ? 22.135 -11.461 4.731 1.00 50.72 101 SER A N 1
ATOM 779 C CA . SER A 1 101 ? 22.605 -10.137 4.331 1.00 50.72 101 SER A CA 1
ATOM 780 C C . SER A 1 101 ? 21.466 -9.277 3.770 1.00 50.72 101 SER A C 1
ATOM 782 O O . SER A 1 101 ? 20.582 -9.795 3.089 1.00 50.72 101 SER A O 1
ATOM 784 N N . ALA A 1 102 ? 21.524 -7.964 4.026 1.00 58.31 102 ALA A N 1
ATOM 785 C CA . ALA A 1 102 ? 20.593 -6.952 3.524 1.00 58.31 102 ALA A CA 1
ATOM 786 C C . ALA A 1 102 ? 20.654 -6.832 1.987 1.00 58.31 102 ALA A C 1
ATOM 788 O O . ALA A 1 102 ? 21.216 -5.888 1.439 1.00 58.31 102 ALA A O 1
ATOM 789 N N . ASP A 1 103 ? 20.120 -7.835 1.299 1.00 68.50 103 ASP A N 1
ATOM 790 C CA . ASP A 1 103 ? 19.968 -7.885 -0.148 1.00 68.50 103 ASP A CA 1
ATOM 791 C C . ASP A 1 103 ? 18.588 -7.331 -0.543 1.00 68.50 103 ASP A C 1
ATOM 793 O O . ASP A 1 103 ? 17.583 -7.504 0.161 1.00 68.50 103 ASP A O 1
ATOM 797 N N . ASP A 1 104 ? 18.500 -6.690 -1.706 1.00 67.44 104 ASP A N 1
ATOM 798 C CA . ASP A 1 104 ? 17.248 -6.118 -2.226 1.00 67.44 104 ASP A CA 1
ATOM 799 C C . ASP A 1 104 ? 16.161 -7.198 -2.386 1.00 67.44 104 ASP A C 1
ATOM 801 O O . ASP A 1 104 ? 14.961 -6.949 -2.211 1.00 67.44 104 ASP A O 1
ATOM 805 N N . LYS A 1 105 ? 16.579 -8.440 -2.663 1.00 71.69 105 LYS A N 1
ATOM 806 C CA . LYS A 1 105 ? 15.694 -9.604 -2.760 1.00 71.69 105 LYS A CA 1
ATOM 807 C C . LYS A 1 105 ? 15.092 -10.001 -1.409 1.00 71.69 105 LYS A C 1
ATOM 809 O O . LYS A 1 105 ? 13.916 -10.380 -1.367 1.00 71.69 105 LYS A O 1
ATOM 814 N N . HIS A 1 106 ? 15.868 -9.900 -0.330 1.00 74.12 106 HIS A N 1
ATOM 815 C CA . HIS A 1 106 ? 15.392 -10.144 1.034 1.00 74.12 106 HIS A CA 1
ATOM 816 C C . HIS A 1 106 ? 14.306 -9.132 1.388 1.00 74.12 106 HIS A C 1
ATOM 818 O O . HIS A 1 106 ? 13.166 -9.495 1.682 1.00 74.12 106 HIS A O 1
ATOM 824 N N . THR A 1 107 ? 14.615 -7.857 1.151 1.00 80.25 107 THR A N 1
ATOM 825 C CA . THR A 1 107 ? 13.716 -6.735 1.417 1.00 80.25 107 THR A CA 1
ATOM 826 C C . THR A 1 107 ? 12.376 -6.903 0.685 1.00 80.25 107 THR A C 1
ATOM 828 O O . THR A 1 107 ? 11.302 -6.789 1.275 1.00 80.25 107 THR A O 1
ATOM 831 N N . MET A 1 108 ? 12.392 -7.251 -0.609 1.00 81.31 108 MET A N 1
ATOM 832 C CA . MET A 1 108 ? 11.159 -7.516 -1.367 1.00 81.31 108 MET A CA 1
ATOM 833 C C . MET A 1 108 ? 10.367 -8.729 -0.867 1.00 81.31 108 MET A C 1
ATOM 835 O O . MET A 1 108 ? 9.138 -8.750 -0.991 1.00 81.31 108 MET A O 1
ATOM 839 N N . THR A 1 109 ? 11.038 -9.740 -0.319 1.00 85.44 109 THR A N 1
ATOM 840 C CA . THR A 1 109 ? 10.380 -10.914 0.270 1.00 85.44 109 THR A CA 1
ATOM 841 C C . THR A 1 109 ? 9.621 -10.517 1.534 1.00 85.44 109 THR A C 1
ATOM 843 O O . THR A 1 109 ? 8.432 -10.832 1.643 1.00 85.44 109 THR A O 1
ATOM 846 N N . TRP A 1 110 ? 10.243 -9.713 2.398 1.00 87.38 110 TRP A N 1
ATOM 847 C CA . TRP A 1 110 ? 9.612 -9.127 3.581 1.00 87.38 110 TRP A CA 1
ATOM 848 C C . TRP A 1 110 ? 8.375 -8.290 3.240 1.00 87.38 110 TRP A C 1
ATOM 850 O O . TRP A 1 110 ? 7.298 -8.476 3.819 1.00 87.38 110 TRP A O 1
ATOM 860 N N . TYR A 1 111 ? 8.483 -7.416 2.233 1.00 88.69 111 TYR A N 1
ATOM 861 C CA . TYR A 1 111 ? 7.351 -6.614 1.764 1.00 88.69 111 TYR A CA 1
ATOM 862 C C . TYR A 1 111 ? 6.193 -7.488 1.270 1.00 88.69 111 TYR A C 1
ATOM 864 O O . TYR A 1 111 ? 5.041 -7.265 1.645 1.00 88.69 111 TYR A O 1
ATOM 872 N N . ARG A 1 112 ? 6.481 -8.514 0.460 1.00 88.62 112 ARG A N 1
ATOM 873 C CA . ARG A 1 112 ? 5.463 -9.434 -0.074 1.00 88.62 112 ARG A CA 1
ATOM 874 C C . ARG A 1 112 ? 4.769 -10.244 1.015 1.00 88.62 112 ARG A C 1
ATOM 876 O O . ARG A 1 112 ? 3.560 -10.455 0.912 1.00 88.62 112 ARG A O 1
ATOM 883 N N . ALA A 1 113 ? 5.501 -10.683 2.037 1.00 90.56 113 ALA A N 1
ATOM 884 C CA . ALA A 1 113 ? 4.917 -11.376 3.182 1.00 90.56 113 ALA A CA 1
ATOM 885 C C . ALA A 1 113 ? 3.886 -10.481 3.886 1.00 90.56 113 ALA A C 1
ATOM 887 O O . ALA A 1 113 ? 2.730 -10.875 4.051 1.00 90.56 113 ALA A O 1
ATOM 888 N N . HIS A 1 114 ? 4.255 -9.232 4.173 1.00 92.19 114 HIS A N 1
ATOM 889 C CA . HIS A 1 114 ? 3.356 -8.261 4.792 1.00 92.19 114 HIS A CA 1
ATOM 890 C C . HIS A 1 114 ? 2.151 -7.913 3.913 1.00 92.19 114 HIS A C 1
ATOM 892 O O . HIS A 1 114 ? 1.022 -7.876 4.399 1.00 92.19 114 HIS A O 1
ATOM 898 N N . TYR A 1 115 ? 2.346 -7.708 2.608 1.00 92.88 115 TYR A N 1
ATOM 899 C CA . TYR A 1 115 ? 1.233 -7.478 1.682 1.00 92.88 115 TYR A CA 1
ATOM 900 C C . TYR A 1 115 ? 0.240 -8.640 1.669 1.00 92.88 115 TYR A C 1
ATOM 902 O O . TYR A 1 115 ? -0.970 -8.415 1.651 1.00 92.88 115 TYR A O 1
ATOM 910 N N . ARG A 1 116 ? 0.738 -9.880 1.735 1.00 93.25 116 ARG A N 1
ATOM 911 C CA . ARG A 1 116 ? -0.108 -11.070 1.832 1.00 93.25 116 ARG A CA 1
ATOM 912 C C . ARG A 1 116 ? -0.898 -11.097 3.138 1.00 93.25 116 ARG A C 1
ATOM 914 O O . ARG A 1 116 ? -2.078 -11.433 3.098 1.00 93.25 116 ARG A O 1
ATOM 921 N N . MET A 1 117 ? -0.274 -10.742 4.262 1.00 94.12 117 MET A N 1
ATOM 922 C CA . MET A 1 117 ? -0.949 -10.668 5.561 1.00 94.12 117 MET A CA 1
ATOM 923 C C . MET A 1 117 ? -2.075 -9.633 5.540 1.00 94.12 117 MET A C 1
ATOM 925 O O . MET A 1 117 ? -3.214 -9.972 5.845 1.00 94.12 117 MET A O 1
ATOM 929 N N . PHE A 1 118 ? -1.793 -8.400 5.106 1.00 94.62 118 PHE A N 1
ATOM 930 C CA . PHE A 1 118 ? -2.809 -7.346 5.069 1.00 94.62 118 PHE A CA 1
ATOM 931 C C . PHE A 1 118 ? -3.914 -7.619 4.056 1.00 94.62 118 PHE A C 1
ATOM 933 O O . PHE A 1 118 ? -5.078 -7.401 4.364 1.00 94.62 118 PHE A O 1
ATOM 940 N N . GLY A 1 119 ? -3.577 -8.135 2.873 1.00 92.69 119 GLY A N 1
ATOM 941 C CA . GLY A 1 119 ? -4.572 -8.442 1.848 1.00 92.69 119 GLY A CA 1
ATOM 942 C C . GLY A 1 119 ? -5.458 -9.655 2.152 1.00 92.69 119 GLY A C 1
ATOM 943 O O . GLY A 1 119 ? -6.415 -9.890 1.422 1.00 92.69 119 GLY A O 1
ATOM 944 N N . ASN A 1 120 ? -5.137 -10.430 3.193 1.00 95.06 120 ASN A N 1
ATOM 945 C CA . ASN A 1 120 ? -5.978 -11.511 3.720 1.00 95.06 120 ASN A CA 1
ATOM 946 C C . ASN A 1 120 ? -6.667 -11.137 5.044 1.00 95.06 120 ASN A C 1
ATOM 948 O O . ASN A 1 120 ? -7.519 -11.888 5.516 1.00 95.06 120 ASN A O 1
ATOM 952 N N . ALA A 1 121 ? -6.274 -10.029 5.673 1.00 95.00 121 ALA A N 1
ATOM 953 C CA . ALA A 1 121 ? -6.841 -9.585 6.936 1.00 95.00 121 ALA A CA 1
ATOM 954 C C . ALA A 1 121 ? -8.202 -8.906 6.726 1.00 95.00 121 ALA A C 1
ATOM 956 O O . ALA A 1 121 ? -8.495 -8.364 5.660 1.00 95.00 121 ALA A O 1
ATOM 957 N N . VAL A 1 122 ? -9.015 -8.887 7.781 1.00 94.56 122 VAL A N 1
ATOM 958 C CA . VAL A 1 122 ? -10.233 -8.070 7.848 1.00 94.56 122 VAL A CA 1
ATOM 959 C C . VAL A 1 122 ? -9.904 -6.749 8.543 1.00 94.56 122 VAL A C 1
ATOM 961 O O . VAL A 1 122 ? -9.082 -6.722 9.459 1.00 94.56 122 VAL A O 1
ATOM 964 N N . CYS A 1 123 ? -10.527 -5.649 8.115 1.00 94.38 123 CYS A N 1
ATOM 965 C CA . CYS A 1 123 ? -10.301 -4.327 8.700 1.00 94.38 123 CYS A CA 1
ATOM 966 C C . CYS A 1 123 ? -10.691 -4.308 10.194 1.00 94.38 123 CYS A C 1
ATOM 968 O O . CYS A 1 123 ? -11.869 -4.513 10.500 1.00 94.38 123 CYS A O 1
ATOM 970 N N . PRO A 1 124 ? -9.769 -4.010 11.133 1.00 94.56 124 PRO A N 1
ATOM 971 C CA . PRO A 1 124 ? -10.084 -3.986 12.561 1.00 94.56 124 PRO A CA 1
ATOM 972 C C . PRO A 1 124 ? -11.232 -3.045 12.958 1.00 94.56 124 PRO A C 1
ATOM 974 O O . PRO A 1 124 ? -12.058 -3.469 13.763 1.00 94.56 124 PRO A O 1
ATOM 977 N N . PRO A 1 125 ? -11.377 -1.828 12.385 1.00 95.19 125 PRO A N 1
ATOM 978 C CA . PRO A 1 125 ? -12.518 -0.965 12.701 1.00 95.19 125 PRO A CA 1
ATOM 979 C C . PRO A 1 125 ? -13.871 -1.577 12.322 1.00 95.19 125 PRO A C 1
ATOM 981 O O . PRO A 1 125 ? -14.866 -1.312 12.986 1.00 95.19 125 PRO A O 1
ATOM 984 N N . LEU A 1 126 ? -13.911 -2.412 11.277 1.00 94.69 126 LEU A N 1
ATOM 985 C CA . LEU A 1 126 ? -15.131 -3.106 10.868 1.00 94.69 126 LEU A CA 1
ATOM 986 C C . LEU A 1 126 ? -15.523 -4.165 11.901 1.00 94.69 126 LEU A C 1
ATOM 988 O O . LEU A 1 126 ? -16.683 -4.243 12.283 1.00 94.69 126 LEU A O 1
ATOM 992 N N . ILE A 1 127 ? -14.553 -4.949 12.380 1.00 94.75 127 ILE A N 1
ATOM 993 C CA . ILE A 1 127 ? -14.788 -5.942 13.435 1.00 94.75 127 ILE A CA 1
ATOM 994 C C . ILE A 1 127 ? -15.184 -5.259 14.747 1.00 94.75 127 ILE A C 1
ATOM 996 O O . ILE A 1 127 ? -16.120 -5.705 15.397 1.00 94.75 127 ILE A O 1
ATOM 1000 N N . ALA A 1 128 ? -14.532 -4.151 15.103 1.00 94.00 128 ALA A N 1
ATOM 1001 C CA . ALA A 1 128 ? -14.861 -3.382 16.302 1.00 94.00 128 ALA A CA 1
ATOM 1002 C C . ALA A 1 128 ? -16.280 -2.788 16.273 1.00 94.00 128 ALA A C 1
ATOM 1004 O O . ALA A 1 128 ? -16.859 -2.578 17.328 1.00 94.00 128 ALA A O 1
ATOM 1005 N N . ALA A 1 129 ? -16.836 -2.513 15.089 1.00 95.88 129 ALA A N 1
ATOM 1006 C CA . ALA A 1 129 ? -18.218 -2.057 14.944 1.00 95.88 129 ALA A CA 1
ATOM 1007 C C . ALA A 1 129 ? -19.251 -3.201 15.004 1.00 95.88 129 ALA A C 1
ATOM 1009 O O . ALA A 1 129 ? -20.432 -2.934 15.211 1.00 95.88 129 ALA A O 1
ATOM 1010 N N . LEU A 1 130 ? -18.826 -4.449 14.772 1.00 94.56 130 LEU A N 1
ATOM 1011 C CA . LEU A 1 130 ? -19.684 -5.640 14.815 1.00 94.56 130 LEU A CA 1
ATOM 1012 C C . LEU A 1 130 ? -19.723 -6.312 16.197 1.00 94.56 130 LEU A C 1
ATOM 1014 O O . LEU A 1 130 ? -20.677 -7.039 16.469 1.00 94.56 130 LEU A O 1
ATOM 1018 N N . ALA A 1 131 ? -18.674 -6.132 17.004 1.00 85.38 131 ALA A N 1
ATOM 1019 C CA . ALA A 1 131 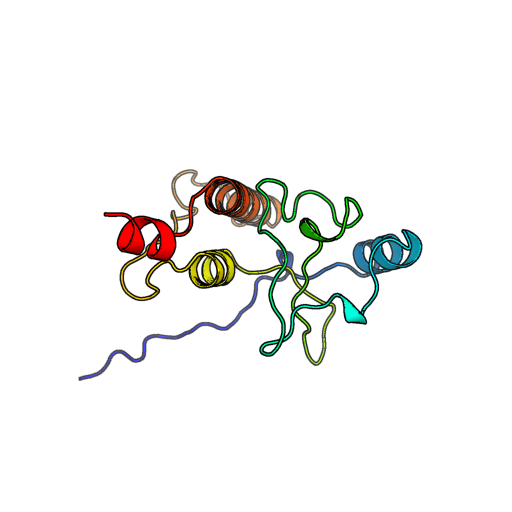? -18.512 -6.713 18.340 1.00 85.38 131 ALA A CA 1
ATOM 1020 C C . ALA A 1 131 ? -19.226 -5.891 19.421 1.00 85.38 131 ALA A C 1
ATOM 1022 O O . ALA A 1 131 ? -19.761 -6.527 20.356 1.00 85.38 131 ALA A O 1
#

Sequence (131 aa):
RSEASRISTSASSSLFLSDDQLEKLLASGRWHPSDMVWPDRVCQTLVSNYGKSVTRGRAVTQLVPTANRNPRRFTPRECASIMGFPRATFQLLDDSEDGGSADDKHTMTWYRAHYRMFGNAVCPPLIAALA

Secondary structure (DSSP, 8-state):
------------GGGBPPHHHHHHHHHTSS--GGGS--TTSPPPP--TTTTS-SSS-GGGG--B--SSS--BPPPHHHHHHHHT--TTTPPPPPS-SS-----HHHHHHHHHHHHHHHHHSPPHHHHHHH-

Solvent-accessible surface area (backbone atoms only — not comparable to full-atom values): 8174 Å² total; per-residue (Å²): 143,86,80,88,74,72,85,75,81,72,74,60,73,83,44,39,52,51,71,71,51,48,52,51,25,54,74,60,71,69,53,55,84,86,62,43,57,46,97,92,50,86,76,68,67,68,38,39,62,27,78,73,45,67,71,68,49,56,53,30,46,54,27,38,76,47,97,90,51,61,46,20,51,73,51,66,68,52,52,36,50,75,43,50,48,53,82,89,77,60,76,77,86,74,85,70,88,56,94,66,75,98,40,73,69,52,55,52,49,54,52,41,53,46,29,31,53,59,29,70,55,77,43,51,60,61,51,65,74,74,108

Radius of gyration: 15.93 Å; Cα contacts (8 Å, |Δi|>4): 148; chains: 1; bounding box: 42×30×50 Å

Foldseek 3Di:
DDDPPDPPPPDPPLFFDDPVLVVVLVVLVQDDPVLEDDPPDDQDQLALCAPVHCNDHSNNNHWHDDDPGHTGHDALLVLCVSLPNDNVPDDQDDLPPDVDPPDSVSVSVSRSVSSNVSNPDHRPVVVVVVD

pLDDT: mean 81.24, std 16.42, range [34.06, 95.88]

Nearest PDB structures (foldseek):
  3qv2-assembly1_A  TM=5.804E-01  e=2.119E-02  Entamoeba histolytica

Mean predicted aligned error: 8.04 Å